Protein AF-A0A7Y4T8Y8-F1 (afdb_monomer_lite)

Foldseek 3Di:
DPPVCPVDDDDDDVRLLVCLQVVLVDLPDADEEEFELFLDLVSCVNLQSNLVSHPQSYEYEYEDEDDDPDDPVRNVSSVVSLVVSCVSHVNYDYDYDYD

Secondary structure (DSSP, 8-state):
--GGGTTS----THHHHHHHHHHT-STT--EEEEEE-SS-GGGHHHHHHHHHHHGGGEEEEEEEE--SS--HHHHHHHHHHHHHHHHH-TEEEEEEE--

Structure (mmCIF, N/CA/C/O backbone):
data_AF-A0A7Y4T8Y8-F1
#
_entry.id   AF-A0A7Y4T8Y8-F1
#
loop_
_atom_site.group_PDB
_atom_site.id
_atom_site.type_symbol
_atom_site.label_atom_id
_atom_site.label_alt_id
_atom_site.label_comp_id
_atom_site.label_asym_id
_atom_site.label_entity_id
_atom_site.label_seq_id
_atom_site.pdbx_PDB_ins_code
_atom_site.Cartn_x
_atom_site.Cartn_y
_atom_site.Cartn_z
_atom_site.occupancy
_atom_site.B_iso_or_equiv
_atom_site.auth_seq_id
_atom_site.auth_comp_id
_atom_site.auth_asym_id
_atom_site.auth_atom_id
_atom_site.pdbx_PDB_model_num
ATOM 1 N N . MET A 1 1 ? -3.718 -27.644 -2.119 1.00 62.31 1 MET A N 1
ATOM 2 C CA . MET A 1 1 ? -2.886 -26.576 -1.524 1.00 62.31 1 MET A CA 1
ATOM 3 C C . MET A 1 1 ? -1.434 -27.034 -1.595 1.00 62.31 1 MET A C 1
ATOM 5 O O . MET A 1 1 ? -1.207 -28.228 -1.454 1.00 62.31 1 MET A O 1
ATOM 9 N N . ARG A 1 2 ? -0.465 -26.174 -1.936 1.00 71.38 2 ARG A N 1
ATOM 10 C CA . ARG A 1 2 ? 0.952 -26.591 -1.961 1.00 71.38 2 ARG A CA 1
ATOM 11 C C . ARG A 1 2 ? 1.447 -26.707 -0.512 1.00 71.38 2 ARG A C 1
ATOM 13 O O . ARG A 1 2 ? 1.351 -25.714 0.201 1.00 71.38 2 ARG A O 1
ATOM 20 N N . THR A 1 3 ? 2.060 -27.831 -0.147 1.00 76.50 3 THR A N 1
ATOM 21 C CA . THR A 1 3 ? 2.456 -28.232 1.223 1.00 76.50 3 THR A CA 1
ATOM 22 C C . THR A 1 3 ? 3.220 -27.168 2.026 1.00 76.50 3 THR A C 1
ATOM 24 O O . THR A 1 3 ? 3.151 -27.126 3.246 1.00 76.50 3 THR A O 1
ATOM 27 N N . HIS A 1 4 ? 3.937 -26.258 1.356 1.00 71.31 4 HIS A N 1
ATOM 28 C CA . HIS A 1 4 ? 4.674 -25.171 2.014 1.00 71.31 4 HIS A CA 1
ATOM 29 C C . HIS A 1 4 ? 3.812 -24.157 2.786 1.00 71.31 4 HIS A C 1
ATOM 31 O O . HIS A 1 4 ? 4.349 -23.450 3.632 1.00 71.31 4 HIS A O 1
ATOM 37 N N . TRP A 1 5 ? 2.504 -24.080 2.519 1.00 74.81 5 TRP A N 1
ATOM 38 C CA . TRP A 1 5 ? 1.601 -23.141 3.196 1.00 74.81 5 TRP A CA 1
ATOM 39 C C . TRP A 1 5 ? 0.743 -23.795 4.277 1.00 74.81 5 TRP A C 1
ATOM 41 O O . TRP A 1 5 ? -0.091 -23.115 4.862 1.00 74.81 5 TRP A O 1
ATOM 51 N N . ASP A 1 6 ? 0.934 -25.083 4.568 1.00 79.69 6 ASP A N 1
ATOM 52 C CA . ASP A 1 6 ? 0.055 -25.815 5.492 1.00 79.69 6 ASP A CA 1
ATOM 53 C C . ASP A 1 6 ? 0.127 -25.279 6.935 1.00 79.69 6 ASP A C 1
ATOM 55 O O . ASP A 1 6 ? -0.813 -25.443 7.706 1.00 79.69 6 ASP A O 1
ATOM 59 N N . ASN A 1 7 ? 1.206 -24.570 7.282 1.00 83.44 7 ASN A N 1
ATOM 60 C CA . ASN A 1 7 ? 1.372 -23.904 8.579 1.00 83.44 7 ASN A CA 1
ATOM 61 C C . ASN A 1 7 ? 0.863 -22.452 8.596 1.00 83.44 7 ASN A C 1
ATOM 63 O O . ASN A 1 7 ? 0.989 -21.767 9.612 1.00 83.44 7 ASN A O 1
ATOM 67 N N . CYS A 1 8 ? 0.346 -21.945 7.477 1.00 83.75 8 CYS A N 1
ATOM 68 C CA . CYS A 1 8 ? -0.093 -20.564 7.343 1.00 83.75 8 CYS A CA 1
ATOM 69 C C . CYS A 1 8 ? -1.618 -20.481 7.317 1.00 83.75 8 CYS A C 1
ATOM 71 O O . CYS A 1 8 ? -2.292 -21.274 6.663 1.00 83.75 8 CYS A O 1
ATOM 73 N N . ILE A 1 9 ? -2.164 -19.453 7.966 1.00 84.12 9 ILE A N 1
ATOM 74 C CA . ILE A 1 9 ? -3.538 -19.030 7.700 1.00 84.12 9 ILE A CA 1
ATOM 75 C C . ILE A 1 9 ? -3.515 -18.310 6.355 1.00 84.12 9 ILE A C 1
ATOM 77 O O . ILE A 1 9 ? -2.859 -17.277 6.210 1.00 84.12 9 ILE A O 1
ATOM 81 N N . VAL A 1 10 ? -4.197 -18.880 5.366 1.00 88.6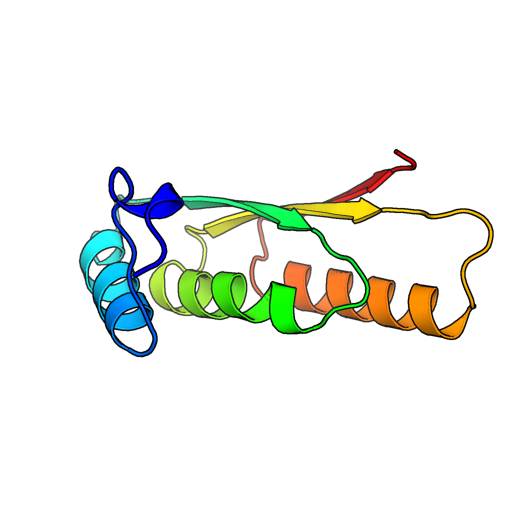9 10 VAL A N 1
ATOM 82 C CA 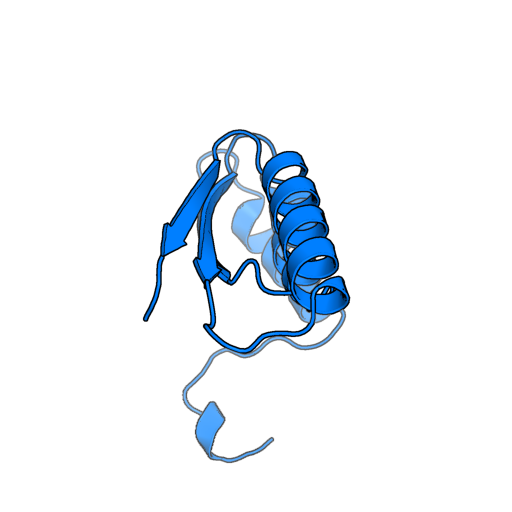. VAL A 1 10 ? -4.271 -18.325 4.015 1.00 88.69 10 VAL A CA 1
ATOM 83 C C . VAL A 1 10 ? -5.731 -18.129 3.642 1.00 88.69 10 VAL A C 1
ATOM 85 O O . VAL A 1 10 ? -6.533 -19.054 3.736 1.00 88.69 10 VAL A O 1
ATOM 88 N N . HIS A 1 11 ? -6.055 -16.921 3.195 1.00 90.19 11 HIS A N 1
ATOM 89 C CA . HIS A 1 11 ? -7.348 -16.581 2.615 1.00 90.19 11 HIS A CA 1
ATOM 90 C C . HIS A 1 11 ? -7.185 -16.379 1.108 1.00 90.19 11 HIS A C 1
ATOM 92 O O . HIS A 1 11 ? -6.172 -15.832 0.661 1.00 90.19 11 HIS A O 1
ATOM 98 N N . PHE A 1 12 ? -8.182 -16.796 0.331 1.00 90.25 12 PHE A N 1
ATOM 99 C CA . PHE A 1 12 ? -8.194 -16.666 -1.125 1.00 90.25 12 PHE A CA 1
ATOM 100 C C . PHE A 1 12 ? -9.402 -15.849 -1.581 1.00 90.25 12 PHE A C 1
ATOM 102 O O . PHE A 1 12 ? -10.431 -15.822 -0.913 1.00 90.25 12 PHE A O 1
ATOM 109 N N . ASP A 1 13 ? -9.264 -15.165 -2.716 1.00 90.06 13 ASP A N 1
ATOM 110 C CA . ASP A 1 13 ? -10.352 -14.450 -3.390 1.00 90.06 13 ASP A CA 1
ATOM 111 C C . ASP A 1 13 ? -11.187 -13.560 -2.449 1.00 90.06 13 ASP A C 1
ATOM 113 O O . ASP A 1 13 ? -10.657 -12.588 -1.899 1.00 90.06 13 ASP A O 1
ATOM 117 N N . ASN A 1 14 ? -12.472 -13.887 -2.274 1.00 93.25 14 ASN A N 1
ATOM 118 C CA . ASN A 1 14 ? -13.424 -13.142 -1.448 1.00 93.25 14 ASN A CA 1
ATOM 119 C C . ASN A 1 14 ? -13.174 -13.318 0.056 1.00 93.25 14 ASN A C 1
ATOM 121 O O . ASN A 1 14 ? -13.500 -12.419 0.831 1.00 93.25 14 ASN A O 1
ATOM 125 N N . ASP A 1 15 ? -12.555 -14.425 0.475 1.00 94.19 15 ASP A N 1
ATOM 126 C CA . ASP A 1 15 ? -12.256 -14.677 1.889 1.00 94.19 15 ASP A CA 1
ATOM 127 C C . ASP A 1 15 ? -11.231 -13.671 2.421 1.00 94.19 15 ASP A C 1
ATOM 129 O O . ASP A 1 15 ? -11.209 -13.368 3.612 1.00 94.19 15 ASP A O 1
ATOM 133 N N . VAL A 1 16 ? -10.400 -13.104 1.536 1.00 94.19 16 VAL A N 1
ATOM 134 C CA . VAL A 1 16 ? -9.475 -12.019 1.888 1.00 94.19 16 VAL A CA 1
ATOM 135 C C . VAL A 1 16 ? -10.248 -10.764 2.287 1.00 94.19 16 VAL A C 1
ATOM 137 O O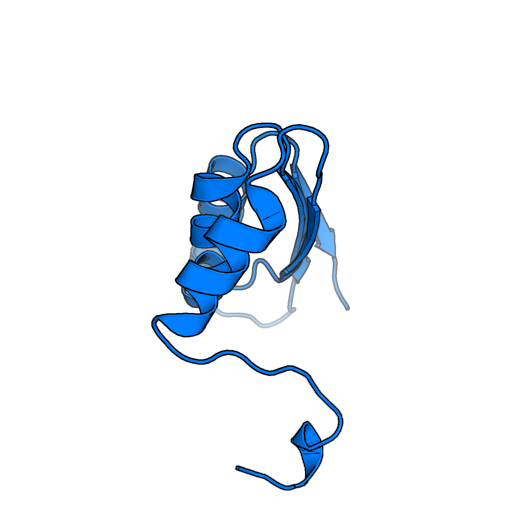 . VAL A 1 16 ? -9.920 -10.128 3.287 1.00 94.19 16 VAL A O 1
ATOM 140 N N . ASP A 1 17 ? -11.271 -10.402 1.513 1.00 94.38 17 ASP A N 1
ATOM 141 C CA . ASP A 1 17 ? -12.085 -9.213 1.769 1.00 94.38 17 ASP A CA 1
ATOM 142 C C . ASP A 1 17 ? -12.950 -9.397 3.026 1.00 94.38 17 ASP A C 1
ATOM 144 O O . ASP A 1 17 ? -13.025 -8.481 3.849 1.00 94.38 17 ASP A O 1
ATOM 148 N N . ALA A 1 18 ? -13.522 -10.592 3.221 1.00 95.94 18 ALA A N 1
ATOM 149 C CA . ALA A 1 18 ? -14.255 -10.951 4.436 1.00 95.94 18 ALA A CA 1
ATOM 150 C C . ALA A 1 18 ? -13.362 -10.845 5.682 1.00 95.94 18 ALA A C 1
ATOM 152 O O . ALA A 1 18 ? -13.696 -10.122 6.623 1.00 95.94 18 ALA A O 1
ATOM 153 N N . PHE A 1 19 ? -12.175 -11.462 5.647 1.00 95.88 19 PHE A N 1
ATOM 154 C CA . PHE A 1 19 ? -11.215 -11.388 6.746 1.00 95.88 19 PHE A CA 1
ATOM 155 C C . PHE A 1 19 ? -10.804 -9.945 7.059 1.00 95.88 19 PHE A C 1
ATOM 157 O O . PHE A 1 19 ? -10.839 -9.537 8.218 1.00 95.88 19 PHE A O 1
ATOM 164 N N . ILE A 1 20 ? -10.427 -9.149 6.051 1.00 96.62 20 ILE A N 1
ATOM 165 C CA . ILE A 1 20 ? -10.015 -7.752 6.261 1.00 96.62 20 ILE A CA 1
ATOM 166 C C . ILE A 1 20 ? -11.162 -6.942 6.878 1.00 96.62 20 ILE A C 1
ATOM 168 O O . ILE A 1 20 ? -10.932 -6.188 7.828 1.00 96.62 20 ILE A O 1
ATOM 172 N N . GLY A 1 21 ? -12.382 -7.102 6.361 1.00 96.25 21 GLY A N 1
ATOM 173 C CA . GLY A 1 21 ? -13.566 -6.407 6.857 1.00 96.25 21 GLY A CA 1
ATOM 174 C C . GLY A 1 21 ? -13.860 -6.728 8.319 1.00 96.25 21 GLY A C 1
ATOM 175 O O . GLY A 1 21 ? -14.015 -5.813 9.125 1.00 96.25 21 GLY A O 1
ATOM 176 N N . GLU A 1 22 ? -13.875 -8.011 8.677 1.00 96.62 22 GLU A N 1
ATOM 177 C CA . GLU A 1 22 ? -14.156 -8.473 10.038 1.00 96.62 22 GLU A CA 1
ATOM 178 C C . GLU A 1 22 ? -13.017 -8.132 11.007 1.00 96.62 22 GLU A C 1
ATOM 180 O O . GLU A 1 22 ? -13.238 -7.532 12.063 1.00 96.62 22 GLU A O 1
ATOM 185 N N . TYR A 1 23 ? -11.774 -8.449 10.639 1.00 96.25 23 TYR A N 1
ATOM 186 C CA . TYR A 1 23 ? -10.616 -8.280 11.513 1.00 96.25 23 TYR A CA 1
ATOM 187 C C . TYR A 1 23 ? -10.328 -6.809 11.827 1.00 96.25 23 TYR A C 1
ATOM 189 O O . TYR A 1 23 ? -9.897 -6.498 12.941 1.00 96.25 23 TYR A O 1
ATOM 197 N N . PHE A 1 24 ? -10.570 -5.898 10.877 1.00 97.12 24 PHE A N 1
ATOM 198 C CA . PHE A 1 24 ? -10.360 -4.456 11.044 1.00 97.12 24 PHE A CA 1
ATOM 199 C C . PHE A 1 24 ? -11.653 -3.656 11.286 1.00 97.12 24 PHE A C 1
ATOM 201 O O . PHE A 1 24 ? -11.603 -2.417 11.291 1.00 97.12 24 PHE A O 1
ATOM 208 N N . ALA A 1 25 ? -12.781 -4.331 11.560 1.00 95.88 25 ALA A N 1
ATOM 209 C CA . ALA A 1 25 ? -14.058 -3.698 11.905 1.00 95.88 25 ALA A CA 1
ATOM 210 C C . ALA A 1 25 ? -13.956 -2.817 13.162 1.00 95.88 25 ALA A C 1
ATOM 212 O O . ALA A 1 25 ? -14.547 -1.736 13.227 1.00 95.88 25 ALA A O 1
ATOM 213 N N . SER A 1 26 ? -13.169 -3.251 14.155 1.00 95.56 26 SER A N 1
ATOM 214 C CA . SER A 1 26 ? -12.894 -2.446 15.349 1.00 95.56 26 SER A CA 1
ATOM 215 C C . SER A 1 26 ? -12.132 -1.175 14.979 1.00 95.56 26 SER A C 1
ATOM 217 O O . SER A 1 26 ? -11.083 -1.239 14.334 1.00 95.56 26 SER A O 1
ATOM 219 N N . LYS A 1 27 ? -12.630 -0.021 15.440 1.00 93.75 27 LYS A N 1
ATOM 220 C CA . LYS A 1 27 ? -12.019 1.299 15.214 1.00 93.75 27 LYS A CA 1
ATOM 221 C C . LYS A 1 27 ? -10.690 1.494 15.946 1.00 93.75 27 LYS A C 1
ATOM 223 O O . LYS A 1 27 ? -9.918 2.360 15.550 1.00 93.75 27 LYS A O 1
ATOM 228 N N . GLU A 1 28 ? -10.394 0.670 16.947 1.00 96.31 28 GLU A N 1
ATOM 229 C CA . GLU A 1 28 ? -9.140 0.735 17.711 1.00 96.31 28 GLU A CA 1
ATOM 230 C C . GLU A 1 28 ? -7.973 0.055 16.992 1.00 96.31 28 GLU A C 1
ATOM 232 O O . GLU A 1 28 ? -6.806 0.314 17.283 1.00 96.31 28 GLU A O 1
ATOM 237 N N . ARG A 1 29 ? -8.268 -0.818 16.023 1.00 97.19 29 ARG A N 1
ATOM 238 C CA . ARG A 1 29 ? -7.231 -1.548 15.295 1.00 97.19 29 ARG A CA 1
ATOM 239 C C . ARG A 1 29 ? -6.556 -0.648 14.272 1.00 97.19 29 ARG A C 1
ATOM 241 O O . ARG A 1 29 ? -7.210 0.112 13.560 1.00 97.19 29 ARG A O 1
ATOM 248 N N . ARG A 1 30 ? -5.237 -0.761 14.180 1.00 97.44 30 ARG A N 1
ATOM 249 C CA . ARG A 1 30 ? -4.397 -0.044 13.216 1.00 97.44 30 ARG A CA 1
ATOM 250 C C . ARG A 1 30 ? -3.570 -1.055 12.442 1.00 97.44 30 ARG A C 1
ATOM 252 O O . ARG A 1 30 ? -3.340 -2.164 12.923 1.00 97.44 30 ARG A O 1
ATOM 259 N N . CYS A 1 31 ? -3.133 -0.676 11.251 1.00 97.62 31 CYS A N 1
ATOM 260 C CA . CYS A 1 31 ? -2.265 -1.509 10.432 1.00 97.62 31 CYS A CA 1
ATOM 261 C C . CYS A 1 31 ? -1.090 -0.674 9.938 1.00 97.62 31 CYS A C 1
ATOM 263 O O . CYS A 1 31 ? -1.281 0.448 9.468 1.00 97.62 31 CYS A O 1
ATOM 265 N N . PHE A 1 32 ? 0.107 -1.242 10.042 1.00 97.94 32 PHE A N 1
ATOM 266 C CA . PHE A 1 32 ? 1.295 -0.737 9.376 1.00 97.94 32 PHE A CA 1
ATOM 267 C C . PHE A 1 32 ? 1.685 -1.725 8.279 1.00 97.94 32 PHE A C 1
ATOM 269 O O . PHE A 1 32 ? 1.982 -2.884 8.569 1.00 97.94 32 PHE A O 1
ATOM 276 N N . LEU A 1 33 ? 1.641 -1.280 7.027 1.00 97.62 33 LEU A N 1
ATOM 277 C CA . LEU A 1 33 ? 1.948 -2.101 5.861 1.00 97.62 33 LEU A CA 1
ATOM 278 C C . LEU A 1 33 ? 3.353 -1.791 5.346 1.00 97.62 33 LEU A C 1
ATOM 280 O O . LEU A 1 33 ? 3.633 -0.651 4.996 1.00 97.62 33 LEU A O 1
ATOM 284 N N . VAL A 1 34 ? 4.202 -2.805 5.197 1.00 96.56 34 VAL A N 1
ATOM 285 C CA . VAL A 1 34 ? 5.452 -2.688 4.431 1.00 96.56 34 VAL A CA 1
ATOM 286 C C . VAL A 1 34 ? 5.263 -3.406 3.101 1.00 96.56 34 VAL A C 1
ATOM 288 O O . VAL A 1 34 ? 4.898 -4.581 3.086 1.00 96.56 34 VAL A O 1
ATOM 291 N N . ALA A 1 35 ? 5.469 -2.709 1.985 1.00 95.75 35 ALA A N 1
ATOM 292 C CA . ALA A 1 35 ? 5.252 -3.276 0.655 1.00 95.75 35 ALA A CA 1
ATOM 293 C C . ALA A 1 35 ? 6.200 -2.686 -0.394 1.00 95.75 35 ALA A C 1
ATOM 295 O O . ALA A 1 35 ? 6.679 -1.563 -0.271 1.00 95.75 35 ALA A O 1
ATOM 296 N N . GLY A 1 36 ? 6.454 -3.436 -1.465 1.00 94.69 36 GLY A N 1
ATOM 297 C CA . GLY A 1 36 ? 7.214 -2.931 -2.606 1.00 94.69 36 GLY A CA 1
ATOM 298 C C . GLY A 1 36 ? 6.385 -1.977 -3.472 1.00 94.69 36 GLY A C 1
ATOM 299 O O . GLY A 1 36 ? 5.225 -2.250 -3.775 1.00 94.69 36 GLY A O 1
ATOM 300 N N . ALA A 1 37 ? 7.012 -0.900 -3.936 1.00 95.50 37 ALA A N 1
ATOM 301 C CA . ALA A 1 37 ? 6.486 0.038 -4.927 1.00 95.50 37 ALA A CA 1
ATOM 302 C C . ALA A 1 37 ? 7.243 -0.085 -6.262 1.00 95.50 37 ALA A C 1
ATOM 304 O O . ALA A 1 37 ? 7.727 0.895 -6.820 1.00 95.50 37 ALA A O 1
ATOM 305 N N . GLY A 1 38 ? 7.387 -1.315 -6.765 1.00 93.50 38 GLY A N 1
ATOM 306 C CA . GLY A 1 38 ? 7.960 -1.590 -8.089 1.00 93.50 38 GLY A CA 1
ATOM 307 C C . GLY A 1 38 ? 7.012 -1.218 -9.236 1.00 93.50 38 GLY A C 1
ATOM 308 O O . GLY A 1 38 ? 6.002 -0.560 -9.025 1.00 93.50 38 GLY A O 1
ATOM 309 N N . PHE A 1 39 ? 7.291 -1.668 -10.459 1.00 93.19 39 PHE A N 1
ATOM 310 C CA . PHE A 1 39 ? 6.444 -1.360 -11.625 1.00 93.19 39 PHE A CA 1
ATOM 311 C C . PHE A 1 39 ? 5.117 -2.136 -11.660 1.00 93.19 39 PHE A C 1
ATOM 313 O O . PHE A 1 39 ? 4.215 -1.764 -12.407 1.00 93.19 39 PHE A O 1
ATOM 320 N N . ASP A 1 40 ? 4.991 -3.223 -10.891 1.00 93.25 40 ASP A N 1
ATOM 321 C CA . ASP A 1 40 ? 3.822 -4.102 -10.938 1.00 93.25 40 ASP A CA 1
ATOM 322 C C . ASP A 1 40 ? 2.602 -3.456 -10.246 1.00 93.25 40 ASP A C 1
ATOM 324 O O . ASP A 1 40 ? 2.607 -3.280 -9.019 1.00 93.25 40 ASP A O 1
ATOM 328 N N . PRO A 1 41 ? 1.520 -3.134 -10.986 1.00 91.62 41 PRO A N 1
ATOM 329 C CA . PRO A 1 41 ? 0.328 -2.519 -10.409 1.00 91.62 41 PRO A CA 1
ATOM 330 C C . PRO A 1 41 ? -0.424 -3.450 -9.450 1.00 91.62 41 PRO A C 1
ATOM 332 O O . PRO A 1 41 ? -1.214 -2.972 -8.635 1.00 91.62 41 PRO A O 1
ATOM 335 N N . ARG A 1 42 ? -0.176 -4.768 -9.491 1.00 93.56 42 ARG A N 1
ATOM 336 C CA . ARG A 1 42 ? -0.805 -5.735 -8.578 1.00 93.56 42 ARG A CA 1
ATOM 337 C C . ARG A 1 42 ? -0.387 -5.518 -7.127 1.00 93.56 42 ARG A C 1
ATOM 339 O O . ARG A 1 42 ? -1.163 -5.843 -6.231 1.00 93.56 42 ARG A O 1
ATOM 346 N N . ALA A 1 43 ? 0.763 -4.884 -6.883 1.00 89.38 43 ALA A N 1
ATOM 347 C CA . ALA A 1 43 ? 1.190 -4.485 -5.541 1.00 89.38 43 ALA A CA 1
ATOM 348 C C . ALA A 1 43 ? 0.175 -3.554 -4.842 1.00 89.38 43 ALA A C 1
ATOM 350 O O . ALA A 1 43 ? 0.142 -3.481 -3.616 1.00 89.38 43 ALA A O 1
ATOM 351 N N . ARG A 1 44 ? -0.706 -2.883 -5.602 1.00 95.62 44 ARG A N 1
ATOM 352 C CA . ARG A 1 44 ? -1.758 -2.010 -5.058 1.00 95.62 44 ARG A CA 1
ATOM 353 C C . ARG A 1 44 ? -2.937 -2.767 -4.454 1.00 95.62 44 ARG A C 1
ATOM 355 O O . ARG A 1 44 ? -3.640 -2.187 -3.633 1.00 95.62 44 ARG A O 1
ATOM 362 N N . VAL A 1 45 ? -3.190 -4.016 -4.855 1.00 95.69 45 VAL A N 1
ATOM 363 C CA . VAL A 1 45 ? -4.451 -4.719 -4.547 1.00 95.69 45 VAL A CA 1
ATOM 364 C C . VAL A 1 45 ? -4.678 -4.837 -3.039 1.00 95.69 45 VAL A C 1
ATOM 366 O O . VAL A 1 45 ? -5.749 -4.491 -2.545 1.00 95.69 45 VAL A O 1
ATOM 369 N N . VAL A 1 46 ? -3.662 -5.266 -2.289 1.00 95.31 46 VAL A N 1
ATOM 370 C CA . VAL A 1 46 ? -3.770 -5.411 -0.828 1.00 95.31 46 VAL A CA 1
ATOM 371 C C . VAL A 1 46 ? -3.906 -4.047 -0.151 1.00 95.31 46 VAL A C 1
ATOM 373 O O . VAL A 1 46 ? -4.775 -3.877 0.701 1.00 95.31 46 VAL A O 1
ATOM 376 N N . THR A 1 47 ? -3.128 -3.048 -0.576 1.00 97.19 47 THR A N 1
ATOM 377 C CA . THR A 1 47 ? -3.225 -1.676 -0.055 1.00 97.19 47 THR A CA 1
ATOM 378 C C . THR A 1 47 ? -4.620 -1.089 -0.268 1.00 97.19 47 THR A C 1
ATOM 380 O O . THR A 1 47 ? -5.168 -0.495 0.652 1.00 97.19 47 THR A O 1
ATOM 383 N N . GLN A 1 48 ? -5.237 -1.295 -1.438 1.00 97.25 48 GLN A N 1
ATOM 384 C CA . GLN A 1 48 ? -6.604 -0.839 -1.721 1.00 97.25 48 GLN A CA 1
ATOM 385 C C . GLN A 1 48 ? -7.629 -1.484 -0.787 1.00 97.25 48 GLN A C 1
ATOM 387 O O . GLN A 1 48 ? -8.501 -0.792 -0.260 1.00 97.25 48 GLN A O 1
ATOM 392 N N . ARG A 1 49 ? -7.525 -2.799 -0.567 1.00 97.00 49 ARG A N 1
ATOM 393 C CA . ARG A 1 49 ? -8.412 -3.538 0.342 1.00 97.00 49 ARG A CA 1
ATOM 394 C C . ARG A 1 49 ? -8.277 -3.041 1.780 1.00 97.00 49 ARG A C 1
ATOM 396 O O . ARG A 1 49 ? -9.279 -2.725 2.417 1.00 97.00 49 ARG A O 1
ATOM 403 N N . LEU A 1 50 ? -7.043 -2.8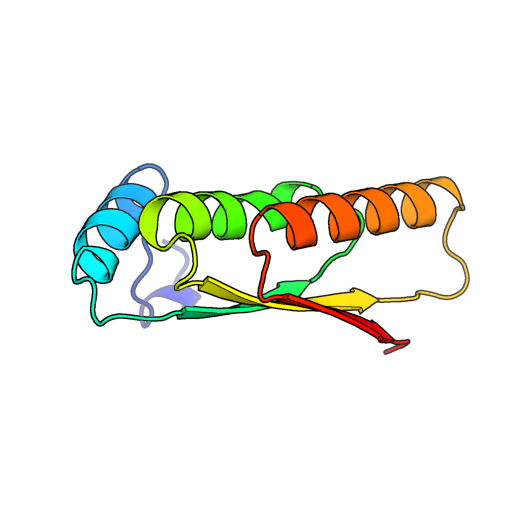91 2.260 1.00 97.38 50 LEU A N 1
ATOM 404 C CA . LEU A 1 50 ? -6.762 -2.370 3.598 1.00 97.38 50 LEU A CA 1
ATOM 405 C C . LEU A 1 50 ? -7.233 -0.920 3.755 1.00 97.38 50 LEU A C 1
ATOM 407 O O . LEU A 1 50 ? -7.901 -0.610 4.738 1.00 97.38 50 LEU A O 1
ATOM 411 N N . ALA A 1 51 ? -6.958 -0.047 2.783 1.00 97.31 51 ALA A N 1
ATOM 412 C CA . ALA A 1 51 ? -7.356 1.360 2.821 1.00 97.31 51 ALA A CA 1
ATOM 413 C C . ALA A 1 51 ? -8.877 1.526 2.942 1.00 97.31 51 ALA A C 1
ATOM 415 O O . ALA A 1 51 ? -9.340 2.345 3.732 1.00 97.31 51 ALA A O 1
ATOM 416 N N . ARG A 1 52 ? -9.664 0.701 2.234 1.00 96.31 52 ARG A N 1
ATOM 417 C CA . ARG A 1 52 ? -11.135 0.703 2.342 1.00 96.31 52 ARG A CA 1
ATOM 418 C C . ARG A 1 52 ? -11.627 0.378 3.754 1.00 96.31 52 ARG A C 1
ATOM 420 O O . ARG A 1 52 ? -12.591 0.985 4.207 1.00 96.31 52 ARG A O 1
ATOM 427 N N . ALA A 1 53 ? -10.984 -0.561 4.447 1.00 96.56 53 ALA A N 1
ATOM 428 C CA . ALA A 1 53 ? -11.386 -0.966 5.795 1.00 96.56 53 ALA A CA 1
ATOM 429 C C . ALA A 1 53 ? -10.854 -0.021 6.890 1.00 96.56 53 ALA A C 1
ATOM 431 O O . ALA A 1 53 ? -11.520 0.236 7.899 1.00 96.56 53 ALA A O 1
ATOM 432 N N . LEU A 1 54 ? -9.638 0.496 6.714 1.00 97.12 54 LEU A N 1
ATOM 433 C CA . LEU A 1 54 ? -8.902 1.215 7.754 1.00 97.12 54 LEU A CA 1
ATOM 434 C C . LEU A 1 54 ? -8.998 2.739 7.643 1.00 97.12 54 LEU A C 1
ATOM 436 O O . LEU A 1 54 ? -9.024 3.393 8.689 1.00 97.12 54 LEU A O 1
ATOM 440 N N . GLY A 1 55 ? -9.068 3.296 6.431 1.00 95.31 55 GLY A N 1
ATOM 441 C CA . GLY A 1 55 ? -8.928 4.736 6.195 1.00 95.31 55 GLY A CA 1
ATOM 442 C C . GLY A 1 55 ? -7.633 5.271 6.815 1.00 95.31 55 GLY A C 1
ATOM 443 O O . GLY A 1 55 ? -6.573 4.661 6.674 1.00 95.31 55 GLY A O 1
ATOM 444 N N . ASP A 1 56 ? -7.739 6.343 7.601 1.00 95.62 56 ASP A N 1
ATOM 445 C CA . ASP A 1 56 ? -6.609 7.010 8.274 1.00 95.62 56 ASP A CA 1
ATOM 446 C C . ASP A 1 56 ? -5.884 6.142 9.322 1.00 95.62 56 ASP A C 1
ATOM 448 O O . ASP A 1 56 ? -4.832 6.515 9.842 1.00 95.62 56 ASP A O 1
ATOM 452 N N . ARG A 1 57 ? -6.424 4.960 9.650 1.00 97.06 57 ARG A N 1
ATOM 453 C CA . ARG A 1 57 ? -5.787 3.985 10.554 1.00 97.06 57 ARG A CA 1
ATOM 454 C C . ARG A 1 57 ? -4.750 3.103 9.854 1.00 97.06 57 ARG A C 1
ATOM 456 O O . ARG A 1 57 ? -4.110 2.286 10.524 1.00 97.06 57 ARG A O 1
ATOM 463 N N . LEU A 1 58 ? -4.620 3.227 8.533 1.00 98.06 58 LEU A N 1
ATOM 464 C CA . LEU A 1 58 ? -3.584 2.577 7.743 1.00 98.06 58 LEU A CA 1
ATOM 465 C C . LEU A 1 58 ? -2.390 3.516 7.587 1.00 98.06 58 LEU A C 1
ATOM 467 O O . LEU A 1 58 ? -2.505 4.584 6.987 1.00 98.06 58 LEU A O 1
ATOM 471 N N . SER A 1 59 ? -1.238 3.058 8.062 1.00 98.19 59 SER A N 1
ATOM 472 C CA . SER A 1 59 ? 0.070 3.644 7.776 1.00 98.19 59 SER A CA 1
ATOM 473 C C . SER A 1 59 ? 0.886 2.663 6.947 1.00 98.19 59 SER A C 1
ATOM 475 O O . SER A 1 59 ? 0.639 1.455 6.992 1.00 98.19 59 SER A O 1
ATOM 477 N N . ALA A 1 60 ? 1.835 3.156 6.156 1.00 98.25 60 ALA A N 1
ATOM 478 C CA . ALA A 1 60 ? 2.606 2.271 5.293 1.00 98.25 60 ALA A CA 1
ATOM 479 C C . ALA A 1 60 ? 4.026 2.757 5.021 1.00 98.25 60 ALA A C 1
ATOM 481 O O . ALA A 1 60 ? 4.317 3.950 5.060 1.00 98.25 60 ALA A O 1
ATOM 482 N N . TRP A 1 61 ? 4.889 1.811 4.676 1.00 97.94 61 TRP A N 1
ATOM 483 C CA . TRP A 1 61 ? 6.205 2.065 4.128 1.00 97.94 61 TRP A CA 1
ATOM 484 C C . TRP A 1 61 ? 6.350 1.338 2.797 1.00 97.94 61 TRP A C 1
ATOM 486 O O . TRP A 1 61 ? 6.312 0.108 2.721 1.00 97.94 61 TRP A O 1
ATOM 496 N N . PHE A 1 62 ? 6.476 2.121 1.735 1.00 97.31 62 PHE A N 1
ATOM 497 C CA . PHE A 1 62 ? 6.602 1.631 0.378 1.00 97.31 62 PHE A CA 1
ATOM 498 C C . PHE A 1 62 ? 8.053 1.699 -0.082 1.00 97.31 62 PHE A C 1
ATOM 500 O O . PHE A 1 62 ? 8.646 2.772 -0.098 1.00 97.31 62 PHE A O 1
ATOM 507 N N . ILE A 1 63 ? 8.615 0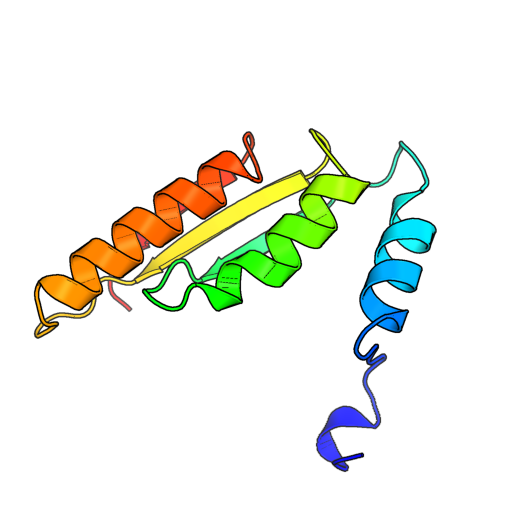.561 -0.484 1.00 95.44 63 ILE A N 1
ATOM 508 C CA . ILE A 1 63 ? 10.009 0.462 -0.929 1.00 95.44 63 ILE A CA 1
ATOM 509 C C . ILE A 1 63 ? 10.047 0.565 -2.454 1.00 95.44 63 ILE A C 1
ATOM 511 O O . ILE A 1 63 ? 9.655 -0.365 -3.166 1.00 95.44 63 ILE A O 1
ATOM 515 N N . ARG A 1 64 ? 10.508 1.703 -2.972 1.00 94.50 64 ARG A N 1
ATOM 516 C CA . ARG A 1 64 ? 10.729 1.949 -4.397 1.00 94.50 64 ARG A CA 1
ATOM 517 C C . ARG A 1 64 ? 12.178 1.602 -4.752 1.00 94.50 64 ARG A C 1
ATOM 519 O O . ARG A 1 64 ? 13.073 2.432 -4.661 1.00 94.50 64 ARG A O 1
ATOM 526 N N . GLU A 1 65 ? 12.385 0.357 -5.170 1.00 89.94 65 GLU A N 1
ATOM 527 C CA . GLU A 1 65 ? 13.708 -0.174 -5.532 1.00 89.94 65 GLU A CA 1
ATOM 528 C C . GLU A 1 65 ? 14.280 0.466 -6.810 1.00 89.94 65 GLU A C 1
ATOM 530 O O . GLU A 1 65 ? 13.678 0.374 -7.883 1.00 89.94 65 GLU A O 1
ATOM 535 N N . GLU A 1 66 ? 15.477 1.035 -6.748 1.00 84.94 66 GLU A N 1
ATOM 536 C CA . GLU A 1 66 ? 16.191 1.527 -7.928 1.00 84.94 66 GLU A CA 1
ATOM 537 C C . GLU A 1 66 ? 17.165 0.467 -8.443 1.00 84.94 66 GLU A C 1
ATOM 539 O O . GLU A 1 66 ? 18.219 0.221 -7.859 1.00 84.94 66 GLU A O 1
ATOM 544 N N . ARG A 1 67 ? 16.793 -0.173 -9.558 1.00 80.75 67 ARG A N 1
ATOM 545 C CA . ARG A 1 67 ? 17.641 -1.128 -10.280 1.00 80.75 67 ARG A CA 1
ATOM 546 C C . ARG A 1 67 ? 18.414 -0.399 -11.369 1.00 80.75 67 ARG A C 1
ATOM 548 O O . ARG A 1 67 ? 17.789 0.328 -12.136 1.00 80.75 67 ARG A O 1
ATOM 555 N N . GLY A 1 68 ? 19.722 -0.649 -11.456 1.00 79.88 68 GLY A N 1
ATOM 556 C CA . GLY A 1 68 ? 20.657 0.010 -12.379 1.00 79.88 68 GLY A CA 1
ATOM 557 C C . GLY A 1 68 ? 20.197 0.041 -13.841 1.00 79.88 68 GLY A C 1
ATOM 558 O O . GLY A 1 68 ? 19.491 0.960 -14.247 1.00 79.88 68 GLY A O 1
ATOM 559 N N . GLU A 1 69 ? 20.595 -0.940 -14.657 1.00 73.38 69 GLU A N 1
ATOM 560 C CA . GLU A 1 69 ? 20.201 -0.997 -16.076 1.00 73.38 69 GLU A CA 1
ATOM 561 C C . GLU A 1 69 ? 18.726 -1.401 -16.241 1.00 73.38 69 GLU A C 1
ATOM 563 O O . GLU A 1 69 ? 18.386 -2.533 -16.582 1.00 73.38 69 GLU A O 1
ATOM 568 N N . THR A 1 70 ? 17.823 -0.458 -15.976 1.00 77.38 70 THR A N 1
ATOM 569 C CA . THR A 1 70 ? 16.378 -0.637 -16.128 1.00 77.38 70 THR A CA 1
ATOM 570 C C . THR A 1 70 ? 15.852 0.267 -17.234 1.00 77.38 70 THR A C 1
ATOM 572 O O . THR A 1 70 ? 16.144 1.460 -17.277 1.00 77.38 70 THR A O 1
ATOM 575 N N . GLY A 1 71 ? 15.023 -0.281 -18.126 1.00 83.00 71 GLY A N 1
ATOM 576 C CA . GLY A 1 71 ? 14.382 0.505 -19.181 1.00 83.00 71 GLY A CA 1
ATOM 577 C C . GLY A 1 71 ? 13.545 1.659 -18.613 1.00 83.00 71 GLY A C 1
ATOM 578 O O . GLY A 1 71 ? 12.802 1.482 -17.646 1.00 83.00 71 GLY A O 1
ATOM 579 N N . HIS A 1 72 ? 13.620 2.834 -19.245 1.00 84.31 72 HIS A N 1
ATOM 580 C CA . HIS A 1 72 ? 12.976 4.067 -18.763 1.00 84.31 72 HIS A CA 1
ATOM 581 C C . HIS A 1 72 ? 11.459 3.914 -18.541 1.00 84.31 72 HIS A C 1
ATOM 583 O O . HIS A 1 72 ? 10.892 4.517 -17.631 1.00 84.31 72 HIS A O 1
ATOM 589 N N . SER A 1 73 ? 10.796 3.071 -19.338 1.00 89.25 73 SER A N 1
ATOM 590 C CA . SER A 1 73 ? 9.367 2.774 -19.198 1.00 89.25 73 SER A CA 1
ATOM 591 C C . SER A 1 73 ? 9.026 2.071 -17.881 1.00 89.25 73 SER A C 1
ATOM 593 O O . SER A 1 73 ? 7.996 2.366 -17.279 1.00 89.25 73 SER A O 1
ATOM 595 N N . LEU A 1 74 ? 9.892 1.176 -17.399 1.00 90.81 74 LEU A N 1
ATOM 596 C CA . LEU A 1 74 ? 9.696 0.464 -16.135 1.00 90.81 74 LEU A CA 1
ATOM 597 C C . LEU A 1 74 ? 9.946 1.375 -14.933 1.00 90.81 74 LEU A C 1
ATOM 599 O O . LEU A 1 74 ? 9.234 1.271 -13.936 1.00 90.81 74 LEU A O 1
ATOM 603 N N . VAL A 1 75 ? 10.908 2.295 -15.044 1.00 92.38 75 VAL A N 1
ATOM 604 C CA . VAL A 1 75 ? 11.138 3.331 -14.027 1.00 92.38 75 VAL A CA 1
ATOM 605 C C . VAL A 1 75 ? 9.893 4.206 -13.889 1.00 92.38 75 VAL A C 1
ATOM 607 O O . VAL A 1 75 ? 9.341 4.299 -12.794 1.00 92.38 75 VAL A O 1
ATOM 610 N N . GLY A 1 76 ? 9.380 4.740 -15.003 1.00 93.31 76 GLY A N 1
ATOM 611 C CA . GLY A 1 76 ? 8.167 5.560 -14.997 1.00 93.31 76 GLY A CA 1
ATOM 612 C C . GLY A 1 76 ? 6.929 4.811 -14.491 1.00 93.31 76 GLY A C 1
ATOM 613 O O . GLY A 1 76 ? 6.147 5.359 -13.714 1.00 93.31 76 GLY A O 1
ATOM 614 N N . ALA A 1 77 ? 6.765 3.536 -14.861 1.00 94.06 77 ALA A N 1
ATOM 615 C CA . ALA A 1 77 ? 5.678 2.703 -14.347 1.00 94.06 77 ALA A CA 1
ATOM 616 C C . ALA A 1 77 ? 5.767 2.509 -12.825 1.00 94.06 77 ALA A C 1
ATOM 618 O O . ALA A 1 77 ? 4.748 2.553 -12.135 1.00 94.06 77 ALA A O 1
ATOM 619 N N . ALA A 1 78 ? 6.974 2.324 -12.292 1.00 94.50 78 ALA A N 1
ATOM 620 C CA . ALA A 1 78 ? 7.189 2.166 -10.863 1.00 94.50 78 ALA A CA 1
ATOM 621 C C . ALA A 1 78 ? 7.005 3.475 -10.084 1.00 94.50 78 ALA A C 1
ATOM 623 O O . ALA A 1 78 ? 6.417 3.456 -9.005 1.00 94.50 78 ALA A O 1
ATOM 624 N N . ASP A 1 79 ? 7.408 4.615 -10.644 1.00 95.25 79 ASP A N 1
ATOM 625 C CA . ASP A 1 79 ? 7.134 5.923 -10.045 1.00 95.25 79 ASP A CA 1
ATOM 626 C C . ASP A 1 79 ? 5.625 6.205 -9.997 1.00 95.25 79 ASP A C 1
ATOM 628 O O . ASP A 1 79 ? 5.091 6.551 -8.943 1.00 95.25 79 ASP A O 1
ATOM 632 N N . ALA A 1 80 ? 4.904 5.936 -11.091 1.00 96.19 80 ALA A N 1
ATOM 633 C CA . ALA A 1 80 ? 3.445 6.025 -11.109 1.00 96.19 80 ALA A CA 1
ATOM 634 C C . ALA A 1 80 ? 2.793 5.061 -10.098 1.00 96.19 80 ALA A C 1
ATOM 636 O O . ALA A 1 80 ? 1.767 5.380 -9.492 1.00 96.19 80 ALA A O 1
ATOM 637 N N . ASN A 1 81 ? 3.387 3.881 -9.888 1.00 96.69 81 ASN A N 1
ATOM 638 C CA . ASN A 1 81 ? 2.938 2.922 -8.882 1.00 96.69 81 ASN A CA 1
ATOM 639 C C . ASN A 1 81 ? 3.131 3.429 -7.457 1.00 96.69 81 ASN A C 1
ATOM 641 O O . ASN A 1 81 ? 2.198 3.339 -6.660 1.00 96.69 81 ASN A O 1
ATOM 645 N N . ALA A 1 82 ? 4.294 4.002 -7.161 1.00 96.62 82 ALA A N 1
ATOM 646 C CA . ALA A 1 82 ? 4.585 4.610 -5.873 1.00 96.62 82 ALA A CA 1
ATOM 647 C C . ALA A 1 82 ? 3.620 5.764 -5.562 1.00 96.62 82 ALA A C 1
ATOM 649 O O . ALA A 1 82 ? 3.057 5.808 -4.469 1.00 96.62 82 ALA A O 1
ATOM 650 N N . THR A 1 83 ? 3.343 6.643 -6.533 1.00 97.31 83 THR A N 1
ATOM 651 C CA . THR A 1 83 ? 2.354 7.723 -6.378 1.00 97.31 83 THR A CA 1
ATOM 652 C C . THR A 1 83 ? 0.958 7.178 -6.078 1.00 97.31 83 THR A C 1
ATOM 654 O O . THR A 1 83 ? 0.293 7.649 -5.156 1.00 97.31 83 THR A O 1
ATOM 657 N N . ALA A 1 84 ? 0.511 6.161 -6.818 1.00 97.38 84 ALA A N 1
ATOM 658 C CA . ALA A 1 84 ? -0.795 5.551 -6.589 1.00 97.38 84 ALA A CA 1
ATOM 659 C C . ALA A 1 84 ? -0.893 4.869 -5.212 1.00 97.38 84 ALA A C 1
ATOM 661 O O . ALA A 1 84 ? -1.941 4.933 -4.576 1.00 97.38 84 ALA A O 1
ATOM 662 N N . LEU A 1 85 ? 0.183 4.235 -4.737 1.00 97.56 85 LEU A N 1
ATOM 663 C CA . LEU A 1 85 ? 0.249 3.636 -3.401 1.00 97.56 85 LEU A CA 1
ATOM 664 C C . LEU A 1 85 ? 0.190 4.695 -2.294 1.00 97.56 85 LEU A C 1
ATOM 666 O O . LEU A 1 85 ? -0.593 4.543 -1.357 1.00 97.56 85 LEU A O 1
ATOM 670 N N . ALA A 1 86 ? 0.944 5.788 -2.430 1.00 96.88 86 ALA A N 1
ATOM 671 C CA . ALA A 1 86 ? 0.929 6.889 -1.470 1.00 96.88 86 ALA A CA 1
ATOM 672 C C . ALA A 1 86 ? -0.462 7.538 -1.351 1.00 96.88 86 ALA A C 1
ATOM 674 O O . ALA A 1 86 ? -0.908 7.854 -0.252 1.00 96.88 86 ALA A O 1
ATOM 675 N N . ALA A 1 87 ? -1.192 7.658 -2.465 1.00 96.81 87 ALA A N 1
ATOM 676 C CA . ALA A 1 87 ? -2.562 8.172 -2.465 1.00 96.81 87 ALA A CA 1
ATOM 677 C C . ALA A 1 87 ? -3.565 7.254 -1.734 1.00 96.81 87 ALA A C 1
ATOM 679 O O . ALA A 1 87 ? -4.563 7.737 -1.206 1.00 96.81 87 ALA A O 1
ATOM 680 N N . LEU A 1 88 ? -3.316 5.939 -1.691 1.00 96.94 88 LEU A N 1
ATOM 681 C CA . LEU A 1 88 ? -4.175 4.975 -0.990 1.00 96.94 88 LEU A CA 1
ATOM 682 C C . LEU A 1 88 ? -3.954 4.964 0.527 1.00 96.94 88 LEU A C 1
ATOM 68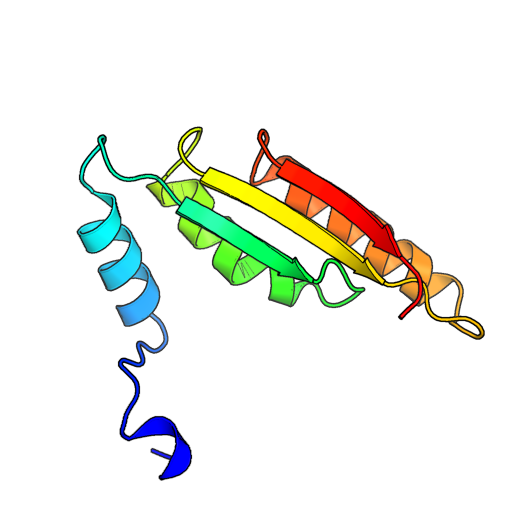4 O O . LEU A 1 88 ? -4.862 4.599 1.268 1.00 96.94 88 LEU A O 1
ATOM 688 N N . ALA A 1 89 ? -2.760 5.339 0.985 1.00 96.06 89 ALA A N 1
ATOM 689 C CA . ALA A 1 89 ? -2.404 5.404 2.397 1.00 96.06 89 ALA A CA 1
ATOM 690 C C . ALA A 1 89 ? -1.727 6.756 2.686 1.00 96.06 89 ALA A C 1
ATOM 692 O O . ALA A 1 89 ? -0.500 6.837 2.658 1.00 96.06 89 ALA A O 1
ATOM 693 N N . PRO A 1 90 ? -2.492 7.825 2.978 1.00 93.44 90 PRO A N 1
ATOM 694 C CA . PRO A 1 90 ? -1.940 9.175 3.140 1.00 93.44 90 PRO A CA 1
ATOM 695 C C . PRO A 1 90 ? -0.905 9.315 4.265 1.00 93.44 90 PRO A C 1
ATOM 697 O O . PRO A 1 90 ? -0.083 10.223 4.233 1.00 93.44 90 PRO A O 1
ATOM 700 N N . THR A 1 91 ? -0.906 8.403 5.243 1.00 96.06 91 THR A N 1
ATOM 701 C CA . THR A 1 91 ? 0.102 8.347 6.319 1.00 96.06 91 THR A CA 1
ATOM 702 C C . THR A 1 91 ? 1.291 7.440 5.970 1.00 96.06 91 THR A C 1
ATOM 704 O O . THR A 1 91 ? 1.877 6.795 6.840 1.00 96.06 91 THR A O 1
ATOM 707 N N . SER A 1 92 ? 1.621 7.336 4.681 1.00 97.31 92 SER A N 1
ATOM 708 C CA . SER A 1 92 ? 2.708 6.489 4.191 1.00 97.31 92 SER A CA 1
ATOM 709 C C . SER A 1 92 ? 3.998 7.250 3.915 1.00 97.31 92 SER A C 1
ATOM 711 O O . SER A 1 92 ? 4.018 8.462 3.710 1.00 97.31 92 SER A O 1
ATOM 713 N N . THR A 1 93 ? 5.092 6.500 3.872 1.00 97.81 93 THR A N 1
ATOM 714 C CA . THR A 1 93 ? 6.389 6.952 3.371 1.00 97.81 93 THR A CA 1
ATOM 715 C C . THR A 1 93 ? 6.771 6.106 2.165 1.00 97.81 93 THR A C 1
ATOM 717 O O . THR A 1 93 ? 6.585 4.890 2.180 1.00 97.81 93 THR A O 1
ATOM 720 N N . VAL A 1 94 ? 7.309 6.736 1.122 1.00 96.88 94 VAL A N 1
ATOM 721 C CA . VAL A 1 94 ? 7.930 6.036 -0.007 1.00 96.88 94 VAL A CA 1
ATOM 722 C C . VAL A 1 94 ? 9.436 6.203 0.126 1.00 96.88 94 VAL A C 1
ATOM 724 O O . VAL A 1 94 ? 9.942 7.306 -0.064 1.00 96.88 94 VAL A O 1
ATOM 727 N N . GLU A 1 95 ? 10.138 5.120 0.437 1.00 95.88 95 GLU A N 1
ATOM 728 C CA . GLU A 1 95 ? 11.598 5.106 0.485 1.00 95.88 95 GLU A CA 1
ATOM 729 C C . GLU A 1 95 ? 12.158 4.625 -0.838 1.00 95.88 95 GLU A C 1
ATOM 731 O O . GLU A 1 95 ? 11.741 3.590 -1.364 1.00 95.88 95 GLU A O 1
ATOM 736 N N . ARG A 1 96 ? 13.120 5.376 -1.363 1.00 93.00 96 ARG A N 1
ATOM 737 C CA . ARG A 1 96 ? 13.890 4.983 -2.538 1.00 93.00 96 ARG A CA 1
ATOM 738 C C . ARG A 1 96 ? 15.201 4.375 -2.078 1.00 93.00 96 ARG A C 1
ATOM 740 O O . ARG A 1 96 ? 15.882 4.953 -1.240 1.00 93.00 96 ARG A O 1
ATOM 747 N N . GLY A 1 97 ? 15.555 3.225 -2.635 1.00 83.25 97 GLY A N 1
ATOM 748 C CA . GLY A 1 97 ? 16.801 2.556 -2.285 1.00 83.25 97 GLY A CA 1
ATOM 749 C C . GLY A 1 97 ? 17.272 1.612 -3.377 1.00 83.25 97 GLY A C 1
ATOM 750 O O . GLY A 1 97 ? 16.462 0.968 -4.044 1.00 83.25 97 GLY A O 1
ATOM 751 N N . SER A 1 98 ? 18.586 1.531 -3.546 1.00 76.69 98 SER A N 1
ATOM 752 C CA . SER A 1 98 ? 19.238 0.433 -4.260 1.00 76.69 98 SER A CA 1
ATOM 753 C C . SER A 1 98 ? 19.464 -0.709 -3.270 1.00 76.69 98 SER A C 1
ATOM 755 O O . SER A 1 98 ? 19.909 -0.458 -2.149 1.00 76.69 98 SER A O 1
ATOM 757 N N . ILE A 1 99 ? 19.128 -1.936 -3.666 1.00 61.28 99 ILE A N 1
ATOM 758 C CA . ILE A 1 99 ? 19.387 -3.162 -2.893 1.00 61.28 99 ILE A CA 1
ATOM 759 C C . ILE A 1 99 ? 20.554 -3.903 -3.541 1.00 61.28 99 ILE A C 1
ATOM 761 O O . ILE A 1 99 ? 20.609 -3.894 -4.793 1.00 61.28 99 ILE A O 1
#

Sequence (99 aa):
MRTHWDNCIVHFDNDVDAFIGEYFASKERRCFLVAGAGFDPRARVVTQRLARALGDRLSAWFIREERGETGHSLVGAADANATALAALAPTSTVERGSI

Radius of gyration: 15.29 Å; chains: 1; bounding box: 35×37×37 Å

pLDDT: mean 91.89, std 7.93, range [61.28, 98.25]